Protein AF-A0A6B2XBF8-F1 (afdb_monomer_lite)

Sequence (75 aa):
MIDKLESLRLIERRPHPTDRRAKQLVLTPEGVELRERLLKVLAEEPLFAGLTQNEQDALEGLLKRALSRNEALQA

Secondary structure (DSSP, 8-state):
-HHHHHHTTSEEEEEPSS-TT-EEEEE-HHHHHHHHHHHHHHHHS-TTTTS-HHHHHHHHHHHHHHHHHHHHHH-

pLDDT: mean 88.67, std 13.01, range [43.66, 98.12]

Structure (mmCIF, N/CA/C/O backbone):
data_AF-A0A6B2XBF8-F1
#
_entry.id   AF-A0A6B2XBF8-F1
#
loop_
_atom_site.group_PDB
_atom_site.id
_atom_site.type_symbol
_atom_site.label_atom_id
_atom_site.label_alt_id
_atom_site.label_comp_id
_atom_site.label_asym_id
_atom_site.label_entity_id
_atom_site.label_seq_id
_atom_site.pdbx_PDB_ins_code
_atom_site.Cartn_x
_atom_site.Cartn_y
_atom_site.Cartn_z
_atom_site.occupancy
_atom_site.B_iso_or_equiv
_atom_site.auth_seq_id
_atom_site.auth_comp_id
_atom_site.auth_asym_id
_atom_site.auth_atom_id
_atom_site.pdbx_PDB_model_num
ATOM 1 N N . MET A 1 1 ? -0.248 -11.992 -11.180 1.00 86.56 1 MET A N 1
ATOM 2 C CA . MET A 1 1 ? -0.792 -10.710 -10.659 1.00 8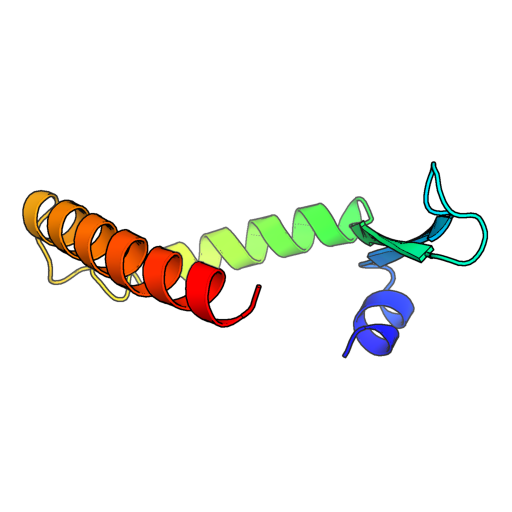6.56 1 MET A CA 1
ATOM 3 C C . MET A 1 1 ? -0.174 -9.511 -11.373 1.00 86.56 1 MET A C 1
ATOM 5 O O . MET A 1 1 ? -0.927 -8.717 -11.916 1.00 86.56 1 MET A O 1
ATOM 9 N N . ILE A 1 2 ? 1.160 -9.415 -11.435 1.00 93.19 2 ILE A N 1
ATOM 10 C CA . ILE A 1 2 ? 1.885 -8.328 -12.123 1.00 93.19 2 ILE A CA 1
ATOM 11 C C . ILE A 1 2 ? 1.504 -8.230 -13.607 1.00 93.19 2 ILE A C 1
ATOM 13 O O . ILE A 1 2 ? 1.100 -7.163 -14.050 1.00 93.19 2 ILE A O 1
ATOM 17 N N . ASP A 1 3 ? 1.500 -9.345 -14.344 1.00 94.81 3 ASP A N 1
ATOM 18 C CA . ASP A 1 3 ? 1.194 -9.325 -15.787 1.00 94.81 3 ASP A CA 1
ATOM 19 C C . ASP A 1 3 ? -0.223 -8.814 -16.091 1.00 94.81 3 ASP A C 1
ATOM 21 O O . ASP A 1 3 ? -0.461 -8.183 -17.115 1.00 94.81 3 ASP A O 1
ATOM 25 N N . LYS A 1 4 ? -1.174 -9.019 -15.167 1.00 96.12 4 LYS A N 1
ATOM 26 C CA . LYS A 1 4 ? -2.531 -8.472 -15.293 1.00 96.12 4 LYS A CA 1
ATOM 27 C C . LYS A 1 4 ? -2.521 -6.950 -15.155 1.00 96.12 4 LYS A C 1
ATOM 29 O O . LYS A 1 4 ? -3.140 -6.269 -15.964 1.00 96.12 4 LYS A O 1
ATOM 34 N N . LEU A 1 5 ? -1.812 -6.416 -14.163 1.00 96.94 5 LEU A N 1
ATOM 35 C CA . LEU A 1 5 ? -1.679 -4.968 -13.972 1.00 96.94 5 LEU A CA 1
ATOM 36 C C . LEU A 1 5 ? -0.957 -4.310 -15.159 1.00 96.94 5 LEU A C 1
ATOM 38 O O . LEU A 1 5 ? -1.347 -3.225 -15.585 1.00 96.94 5 LEU A O 1
ATOM 42 N N . GLU A 1 6 ? 0.041 -4.991 -15.724 1.00 96.25 6 GLU A N 1
ATOM 43 C CA . GLU A 1 6 ? 0.764 -4.555 -16.924 1.00 96.25 6 GLU A CA 1
ATOM 44 C C . GLU A 1 6 ? -0.144 -4.592 -18.166 1.00 96.25 6 GLU A C 1
ATOM 46 O O . GLU A 1 6 ? -0.218 -3.611 -18.903 1.00 96.25 6 GLU A O 1
ATOM 51 N N . SER A 1 7 ? -0.942 -5.655 -18.350 1.00 96.62 7 SER A N 1
ATOM 52 C CA . SER A 1 7 ? -1.926 -5.746 -19.447 1.00 96.62 7 SER A CA 1
ATOM 53 C C . SER A 1 7 ? -3.008 -4.661 -19.384 1.00 96.62 7 SER A C 1
ATOM 55 O O . SER A 1 7 ? -3.503 -4.211 -20.415 1.00 96.62 7 SER A O 1
ATOM 57 N N . LEU A 1 8 ? -3.336 -4.204 -18.172 1.00 97.12 8 LEU A N 1
ATOM 58 C CA . LEU A 1 8 ? -4.268 -3.106 -17.918 1.00 97.12 8 LEU A CA 1
ATOM 59 C C . LEU A 1 8 ? -3.603 -1.723 -18.005 1.00 97.12 8 LEU A C 1
ATOM 61 O O . LEU A 1 8 ? -4.280 -0.725 -17.778 1.00 97.12 8 LEU A O 1
ATOM 65 N N . ARG A 1 9 ? -2.302 -1.652 -18.328 1.00 97.00 9 ARG A N 1
ATOM 66 C CA . ARG A 1 9 ? -1.505 -0.413 -18.399 1.00 97.00 9 ARG A CA 1
ATOM 67 C C . ARG A 1 9 ? -1.496 0.393 -17.099 1.00 97.00 9 ARG A C 1
ATOM 69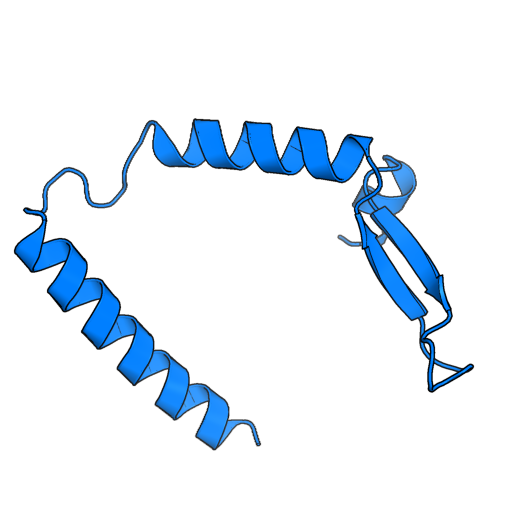 O O . ARG A 1 9 ? -1.373 1.610 -17.130 1.00 97.00 9 ARG A O 1
ATOM 76 N N . LEU A 1 10 ? -1.624 -0.282 -15.958 1.00 98.00 10 LEU A N 1
ATOM 77 C CA . LEU A 1 10 ? -1.577 0.344 -14.631 1.00 98.00 10 LEU A CA 1
ATOM 78 C C . LEU A 1 10 ? -0.152 0.374 -14.066 1.00 98.00 10 LEU A C 1
ATOM 80 O O . LEU A 1 10 ? 0.164 1.164 -13.180 1.00 98.00 10 LEU A O 1
ATOM 84 N N . ILE A 1 11 ? 0.713 -0.506 -14.565 1.00 97.81 11 ILE A N 1
ATOM 85 C CA . ILE A 1 11 ? 2.136 -0.543 -14.239 1.00 97.81 11 ILE A CA 1
ATOM 86 C C . ILE A 1 11 ? 2.949 -0.747 -15.511 1.00 97.81 11 ILE A C 1
ATOM 88 O O . ILE A 1 11 ? 2.453 -1.303 -16.491 1.00 97.81 11 ILE A O 1
ATOM 92 N N . GLU A 1 12 ? 4.220 -0.372 -15.460 1.00 96.88 12 GLU A N 1
ATOM 93 C CA . GLU A 1 12 ? 5.196 -0.673 -16.501 1.00 96.88 12 GLU A CA 1
ATOM 94 C C . GLU A 1 12 ? 6.531 -1.138 -15.903 1.00 96.88 12 GLU A C 1
ATOM 96 O O . GLU A 1 12 ? 6.902 -0.791 -14.775 1.00 96.88 12 GLU A O 1
ATOM 101 N N . ARG A 1 13 ? 7.273 -1.932 -16.682 1.00 95.69 13 ARG A N 1
ATOM 102 C CA . ARG A 1 13 ? 8.627 -2.384 -16.345 1.00 95.69 13 ARG A CA 1
ATOM 103 C C . ARG A 1 13 ? 9.662 -1.411 -16.901 1.00 95.69 13 ARG A C 1
ATOM 105 O O . ARG A 1 13 ? 9.913 -1.388 -18.106 1.00 95.69 13 ARG A O 1
ATOM 112 N N . ARG A 1 14 ? 10.363 -0.690 -16.028 1.00 93.25 14 ARG A N 1
ATOM 113 C CA . ARG A 1 14 ? 11.528 0.127 -16.412 1.00 93.25 14 ARG A CA 1
ATOM 114 C C . ARG A 1 14 ? 12.839 -0.590 -16.059 1.00 93.25 14 ARG A C 1
ATOM 116 O O . ARG A 1 14 ? 12.861 -1.395 -15.127 1.00 93.25 14 ARG A O 1
ATOM 123 N N . PRO A 1 15 ? 13.948 -0.362 -16.784 1.00 93.69 15 PRO A N 1
ATOM 124 C CA . PRO A 1 15 ? 15.269 -0.816 -16.346 1.00 93.69 15 PRO A CA 1
ATOM 125 C C . PRO A 1 15 ? 15.588 -0.316 -14.932 1.00 93.69 15 PRO A C 1
ATOM 127 O O . PRO A 1 15 ? 15.240 0.816 -14.582 1.00 93.69 15 PRO A O 1
ATOM 130 N N . HIS A 1 16 ? 16.234 -1.150 -14.117 1.00 92.56 16 HIS A N 1
ATOM 131 C CA . HIS A 1 16 ? 16.751 -0.697 -12.830 1.00 92.56 16 HIS A CA 1
ATOM 132 C C . HIS A 1 16 ? 17.962 0.228 -13.059 1.00 92.56 16 HIS A C 1
ATOM 134 O O . HIS A 1 16 ? 18.822 -0.107 -13.879 1.00 92.56 16 HIS A O 1
ATOM 140 N N . PRO A 1 17 ? 18.067 1.373 -12.360 1.00 88.88 17 PRO A N 1
ATOM 141 C CA . PRO A 1 17 ? 19.101 2.378 -12.630 1.00 88.88 17 PRO A CA 1
ATOM 142 C C . PRO A 1 17 ? 20.532 1.882 -12.376 1.00 88.88 17 PRO A C 1
ATOM 144 O O . PRO A 1 17 ? 21.467 2.396 -12.980 1.00 88.88 17 PRO A O 1
ATOM 147 N N . THR A 1 18 ? 20.713 0.879 -11.511 1.00 91.94 18 THR A N 1
ATOM 148 C CA . THR A 1 18 ? 22.039 0.361 -11.121 1.00 91.94 18 THR A CA 1
ATOM 149 C C . THR A 1 18 ? 22.286 -1.104 -11.488 1.00 91.94 18 THR A C 1
ATOM 151 O O . THR A 1 18 ? 23.422 -1.561 -11.406 1.00 91.94 18 THR A O 1
ATOM 154 N N . ASP A 1 19 ? 21.263 -1.844 -11.933 1.00 92.31 19 ASP A N 1
ATOM 155 C CA . ASP A 1 19 ? 21.416 -3.236 -12.380 1.00 92.31 19 ASP A CA 1
ATOM 156 C C . ASP A 1 19 ? 20.635 -3.469 -13.673 1.00 92.31 19 ASP A C 1
ATOM 158 O O . ASP A 1 19 ? 19.424 -3.668 -13.689 1.00 92.31 19 ASP A O 1
ATOM 162 N N . ARG A 1 20 ? 21.362 -3.509 -14.787 1.00 85.62 20 ARG A N 1
ATOM 163 C CA . ARG A 1 20 ? 20.806 -3.744 -16.126 1.00 85.62 20 ARG A CA 1
ATOM 164 C C . ARG A 1 20 ? 20.039 -5.065 -16.280 1.00 85.62 20 ARG A C 1
ATOM 166 O O . ARG A 1 20 ? 19.276 -5.199 -17.236 1.00 85.62 20 ARG A O 1
ATOM 173 N N . ARG A 1 21 ? 20.250 -6.044 -15.392 1.00 90.75 21 ARG A N 1
ATOM 174 C CA . ARG A 1 21 ? 19.529 -7.329 -15.402 1.00 90.75 21 ARG A CA 1
ATOM 175 C C . ARG A 1 21 ? 18.206 -7.260 -14.642 1.00 90.75 21 ARG A C 1
ATOM 177 O O . ARG A 1 21 ? 17.348 -8.111 -14.858 1.00 90.75 21 ARG A O 1
ATOM 184 N N . ALA A 1 22 ? 18.025 -6.248 -13.798 1.00 91.50 22 ALA A N 1
ATOM 185 C CA . ALA A 1 22 ? 16.809 -6.039 -13.035 1.00 91.50 22 ALA A CA 1
ATOM 186 C C . ALA A 1 22 ? 15.838 -5.086 -13.754 1.00 91.50 22 ALA A C 1
ATOM 188 O O . ALA A 1 22 ? 16.220 -4.182 -14.508 1.00 91.50 22 ALA A O 1
AT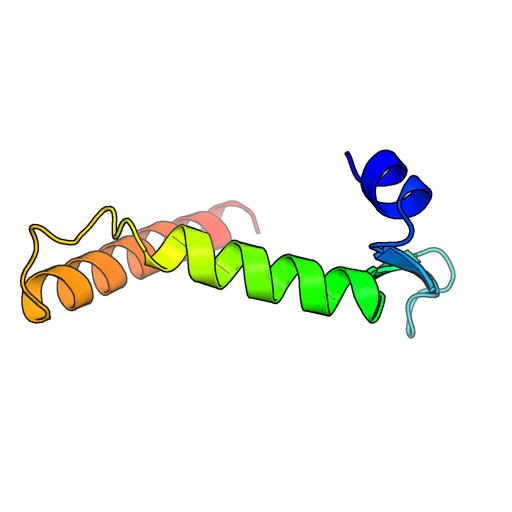OM 189 N N . LYS A 1 23 ? 14.545 -5.286 -13.494 1.00 91.38 23 LYS A N 1
ATOM 190 C CA . LYS A 1 23 ? 13.462 -4.389 -13.906 1.00 91.38 23 LYS A CA 1
ATOM 191 C C . LYS A 1 23 ? 12.745 -3.896 -12.656 1.00 91.38 23 LYS A C 1
ATOM 193 O O . LYS A 1 23 ? 12.441 -4.695 -11.777 1.00 91.38 23 LYS A O 1
ATOM 198 N N . GLN A 1 24 ? 12.467 -2.601 -12.599 1.00 93.75 24 GLN A N 1
ATOM 199 C CA . GLN A 1 24 ? 11.599 -2.009 -11.587 1.00 93.75 24 GLN A CA 1
ATOM 200 C C . GLN A 1 24 ? 10.176 -1.903 -12.136 1.00 93.75 24 GLN A C 1
ATOM 202 O O . GLN A 1 24 ? 9.983 -1.565 -13.307 1.00 93.75 24 GLN A O 1
ATOM 207 N N . LEU A 1 25 ? 9.194 -2.195 -11.288 1.00 95.31 25 LEU A N 1
ATOM 208 C CA . LEU A 1 25 ? 7.786 -1.964 -11.585 1.00 95.31 25 LEU A CA 1
ATOM 209 C C . LEU A 1 25 ? 7.415 -0.582 -11.070 1.00 95.31 25 LEU A C 1
ATOM 211 O O . LEU A 1 25 ? 7.611 -0.283 -9.895 1.00 95.31 25 LEU A O 1
ATOM 215 N N . VAL A 1 26 ? 6.876 0.247 -11.949 1.00 96.44 26 VAL A N 1
ATOM 216 C CA . VAL A 1 26 ? 6.426 1.600 -11.618 1.00 96.44 26 VAL A CA 1
ATOM 217 C C . VAL A 1 26 ? 4.988 1.774 -12.066 1.00 96.44 26 VAL A C 1
ATOM 219 O O . VAL A 1 26 ? 4.581 1.214 -13.083 1.00 96.44 26 VAL A O 1
ATOM 222 N N . LEU A 1 27 ? 4.215 2.529 -11.285 1.00 97.88 27 LEU A N 1
ATOM 223 C CA . LEU A 1 27 ? 2.857 2.901 -11.663 1.00 97.88 27 LEU A CA 1
ATOM 224 C C . LEU A 1 27 ? 2.908 3.846 -12.865 1.00 97.88 27 LEU A C 1
ATOM 226 O O . LEU A 1 27 ? 3.729 4.765 -12.912 1.00 97.88 27 LEU A O 1
ATOM 230 N N . THR A 1 28 ? 2.004 3.625 -13.810 1.00 98.06 28 THR A N 1
ATOM 231 C CA . THR A 1 28 ? 1.667 4.616 -14.836 1.00 98.06 28 THR A CA 1
ATOM 232 C C . THR A 1 28 ? 0.818 5.731 -14.212 1.00 98.06 28 THR A C 1
ATOM 234 O O . THR A 1 28 ? 0.323 5.556 -13.092 1.00 98.06 28 THR A O 1
ATOM 237 N N . PRO A 1 29 ? 0.604 6.871 -14.896 1.00 98.12 29 PRO A N 1
ATOM 238 C CA . PRO A 1 29 ? -0.343 7.885 -14.430 1.00 98.12 29 PRO A CA 1
ATOM 239 C C . PRO A 1 29 ? -1.729 7.302 -14.106 1.00 98.12 29 PRO A C 1
ATOM 241 O O . PRO A 1 29 ? -2.273 7.557 -13.034 1.00 98.12 29 PRO A O 1
ATOM 244 N N . GLU A 1 30 ? -2.248 6.412 -14.955 1.00 97.94 30 GLU A N 1
ATOM 245 C CA . GLU A 1 30 ? -3.535 5.736 -14.751 1.00 97.94 30 GLU A CA 1
ATOM 246 C C . GLU A 1 30 ? -3.505 4.800 -13.532 1.00 97.94 30 GLU A C 1
ATOM 248 O O . GLU A 1 30 ? -4.486 4.681 -12.789 1.00 97.94 30 GLU A O 1
ATOM 253 N N . GLY A 1 31 ? -2.363 4.147 -13.298 1.00 98.00 31 GLY A N 1
ATOM 254 C CA . GLY A 1 31 ? -2.118 3.341 -12.106 1.00 98.00 31 GLY A CA 1
ATOM 255 C C . GLY A 1 31 ? -2.118 4.161 -10.818 1.00 98.00 31 GLY A C 1
ATOM 256 O O . GLY A 1 31 ? -2.666 3.710 -9.808 1.00 98.00 31 GLY A O 1
ATOM 257 N N . VAL A 1 32 ? -1.540 5.366 -10.849 1.00 98.06 32 VAL A N 1
ATOM 258 C CA . VAL A 1 32 ? -1.559 6.303 -9.715 1.00 98.06 32 VAL A CA 1
ATOM 259 C C . VAL A 1 32 ? -2.992 6.728 -9.407 1.00 98.06 32 VAL A C 1
ATOM 261 O O . VAL A 1 32 ? -3.432 6.566 -8.269 1.00 98.06 32 VAL A O 1
ATOM 264 N N . GLU A 1 33 ? -3.752 7.163 -10.411 1.00 97.94 33 GLU A N 1
ATOM 265 C CA . GLU A 1 33 ? -5.144 7.583 -10.215 1.00 97.94 33 GLU A CA 1
ATOM 266 C C . GLU A 1 33 ? -6.030 6.453 -9.669 1.00 97.94 33 GLU A C 1
ATOM 268 O O . GLU A 1 33 ? -6.861 6.668 -8.781 1.00 97.94 33 GLU A O 1
ATOM 273 N N . LEU A 1 34 ? -5.866 5.227 -10.179 1.00 96.94 34 LEU A N 1
ATOM 274 C CA . LEU A 1 34 ? -6.614 4.077 -9.673 1.00 96.94 34 LEU A CA 1
ATOM 275 C C . LEU A 1 34 ? -6.263 3.782 -8.214 1.00 96.94 34 LEU A C 1
ATOM 277 O O . LEU A 1 34 ? -7.164 3.523 -7.414 1.00 96.94 34 LEU A O 1
ATOM 281 N N . ARG A 1 35 ? -4.973 3.834 -7.863 1.00 96.62 35 ARG A N 1
ATOM 282 C CA . ARG A 1 35 ? -4.518 3.652 -6.482 1.00 96.62 35 ARG A CA 1
ATOM 283 C C . ARG A 1 35 ? -5.135 4.702 -5.563 1.00 96.62 35 ARG A C 1
ATOM 285 O O . ARG A 1 35 ? -5.601 4.347 -4.486 1.00 96.62 35 ARG A O 1
ATOM 292 N N . GLU A 1 36 ? -5.175 5.964 -5.976 1.00 96.44 36 GLU A N 1
ATOM 293 C CA . GLU A 1 36 ? -5.787 7.034 -5.183 1.00 96.44 36 GLU A CA 1
ATOM 294 C C . GLU A 1 36 ? -7.285 6.811 -4.959 1.00 96.44 36 GLU A C 1
ATOM 296 O O . GLU A 1 36 ? -7.762 6.958 -3.833 1.00 96.44 36 GLU A O 1
ATOM 301 N N . ARG A 1 37 ? -8.031 6.402 -5.995 1.00 95.38 37 ARG A N 1
ATOM 302 C CA . ARG A 1 37 ? -9.453 6.048 -5.843 1.00 95.38 37 ARG A CA 1
ATOM 303 C C . ARG A 1 37 ? -9.648 4.866 -4.899 1.00 95.38 37 ARG A C 1
ATOM 305 O O . ARG A 1 37 ? -10.527 4.917 -4.046 1.00 95.38 37 ARG A O 1
ATOM 312 N N . LEU A 1 38 ? -8.814 3.834 -5.021 1.00 93.50 38 LEU A N 1
ATOM 313 C CA . LEU A 1 38 ? -8.866 2.667 -4.143 1.00 93.50 38 LEU A CA 1
ATOM 314 C C . LEU A 1 38 ? -8.618 3.056 -2.681 1.00 93.50 38 LEU A C 1
ATOM 316 O O . LEU A 1 38 ? -9.355 2.617 -1.806 1.00 93.50 38 LEU A O 1
ATOM 320 N N . LEU A 1 39 ? -7.616 3.898 -2.418 1.00 91.75 39 LEU A N 1
ATOM 321 C CA . LEU A 1 39 ? -7.310 4.355 -1.061 1.00 91.75 39 LEU A CA 1
ATOM 322 C C . LEU A 1 39 ? -8.450 5.174 -0.448 1.00 91.75 39 LEU A C 1
ATOM 324 O O . LEU A 1 39 ? -8.690 5.047 0.747 1.00 91.75 39 LEU A O 1
ATOM 328 N N . LYS A 1 40 ? -9.174 5.965 -1.250 1.00 90.25 40 LYS A N 1
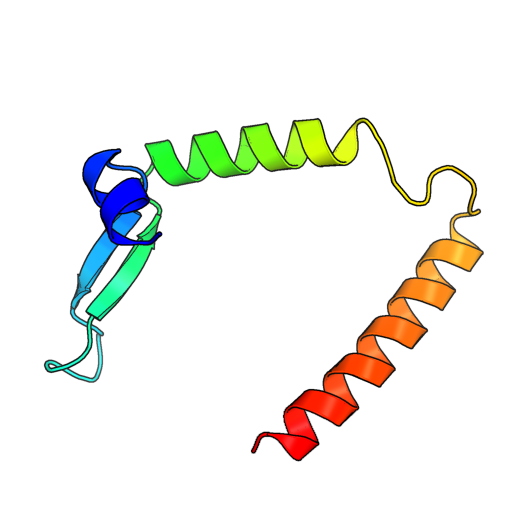ATOM 329 C CA . LYS A 1 40 ? -10.367 6.684 -0.778 1.00 90.25 40 LYS A CA 1
ATOM 330 C C . LYS A 1 40 ? -11.468 5.717 -0.346 1.00 90.25 40 LYS A C 1
ATOM 332 O O . LYS A 1 40 ? -11.942 5.832 0.773 1.00 90.25 40 LYS A O 1
ATOM 337 N N . VAL A 1 41 ? -11.794 4.723 -1.175 1.00 88.81 41 VAL A N 1
ATOM 338 C CA . VAL A 1 41 ? -12.815 3.710 -0.844 1.00 88.81 41 VAL A CA 1
ATOM 339 C C . VAL A 1 41 ? -12.422 2.908 0.399 1.00 88.81 41 VAL A C 1
ATOM 341 O O . VAL A 1 41 ? -13.240 2.687 1.282 1.00 88.81 41 VAL A O 1
ATOM 344 N N . LEU A 1 42 ? -11.153 2.507 0.513 1.00 84.94 42 LEU A N 1
ATOM 345 C CA . LEU A 1 42 ? -10.666 1.782 1.692 1.00 84.94 42 LEU A CA 1
ATOM 346 C C . LEU A 1 42 ? -10.699 2.624 2.977 1.00 84.94 42 LEU A C 1
ATOM 348 O O . LEU A 1 42 ? -10.713 2.058 4.065 1.00 84.94 42 LEU A O 1
ATOM 352 N N . ALA A 1 43 ? -10.698 3.953 2.865 1.00 82.12 43 ALA A N 1
ATOM 353 C CA . ALA A 1 43 ? -10.827 4.849 4.008 1.00 82.12 43 ALA A CA 1
ATOM 354 C C . ALA A 1 43 ? -12.289 5.072 4.441 1.00 82.12 43 ALA A C 1
ATOM 356 O O . ALA A 1 43 ? -12.512 5.513 5.566 1.00 82.12 43 ALA A O 1
ATOM 357 N N . GLU A 1 44 ? -13.275 4.780 3.582 1.00 74.62 44 GLU A N 1
ATOM 358 C CA . GLU A 1 44 ? -14.705 4.997 3.864 1.00 74.62 44 GLU A CA 1
ATOM 359 C C . GLU A 1 44 ? -15.289 3.983 4.860 1.00 74.62 44 GLU A C 1
ATOM 361 O O . GLU A 1 44 ? -16.223 4.321 5.586 1.00 74.62 44 GLU A O 1
ATOM 366 N N . GLU A 1 45 ? -14.707 2.786 4.969 1.00 67.31 45 GLU A N 1
ATOM 367 C CA . GLU A 1 45 ? -15.016 1.817 6.028 1.00 67.31 45 GLU A CA 1
ATOM 368 C C . GLU A 1 45 ? -13.779 1.583 6.903 1.00 67.31 45 GLU A C 1
ATOM 370 O O . GLU A 1 45 ? -13.031 0.619 6.699 1.00 67.31 45 GLU A O 1
ATOM 375 N N . PRO A 1 46 ? -13.516 2.460 7.890 1.00 72.12 46 PRO A N 1
ATOM 376 C CA . PRO A 1 46 ? -12.362 2.290 8.745 1.00 72.12 46 PRO A CA 1
ATOM 377 C C . PRO A 1 46 ? -12.575 1.035 9.591 1.00 72.12 46 PRO A C 1
ATOM 379 O O . PRO A 1 46 ? -13.409 1.013 10.495 1.00 72.12 46 PRO A O 1
ATOM 382 N N . LEU A 1 47 ? -11.765 0.003 9.346 1.00 78.19 47 LEU A N 1
ATOM 383 C CA . LEU A 1 47 ? -11.709 -1.223 10.155 1.00 78.19 47 LEU A CA 1
ATOM 384 C C . LEU A 1 47 ? -11.584 -0.925 11.664 1.00 78.19 47 LEU A C 1
ATOM 386 O O . LEU A 1 47 ? -12.003 -1.715 12.505 1.00 78.19 47 LEU A O 1
ATOM 390 N N . PHE A 1 48 ? -11.024 0.240 11.994 1.00 84.88 48 PHE A N 1
ATOM 391 C CA . PHE A 1 48 ? -10.768 0.719 13.347 1.00 84.88 48 PHE A CA 1
ATOM 392 C C . PHE A 1 48 ? -11.718 1.838 13.797 1.00 84.8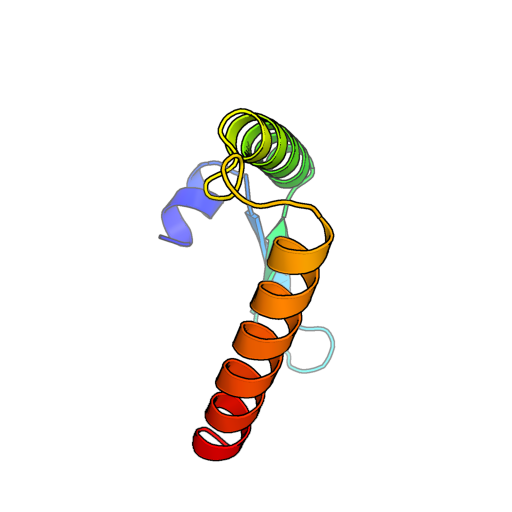8 48 PHE A C 1
ATOM 394 O O . PHE A 1 48 ? -11.434 2.499 14.790 1.00 84.88 48 PHE A O 1
ATOM 401 N N . ALA A 1 49 ? -12.853 2.054 13.118 1.00 83.81 49 ALA A N 1
ATOM 402 C CA . ALA A 1 49 ? -13.816 3.108 13.466 1.00 83.81 49 ALA A CA 1
ATOM 403 C C . ALA A 1 49 ? -14.375 2.984 14.898 1.00 83.81 49 ALA A C 1
ATOM 405 O O . ALA A 1 49 ? -14.826 3.972 15.469 1.00 83.81 49 ALA A O 1
ATOM 406 N N . GLY A 1 50 ? -14.334 1.782 15.487 1.00 89.44 50 GLY A N 1
ATOM 407 C CA . GLY A 1 50 ? -14.709 1.541 16.884 1.00 89.44 50 GLY A CA 1
ATOM 408 C C . GLY A 1 50 ? -13.638 1.906 17.921 1.00 89.44 50 GLY A C 1
ATOM 409 O O . GLY A 1 50 ? -13.911 1.793 19.111 1.00 89.44 50 GLY A O 1
ATOM 410 N N . LEU A 1 51 ? -12.437 2.312 17.495 1.00 93.81 51 LEU A N 1
ATOM 411 C CA . LEU A 1 51 ? -11.330 2.704 18.368 1.00 93.81 51 LEU A CA 1
ATOM 412 C C . LEU A 1 51 ? -11.210 4.228 18.433 1.00 93.81 51 LEU A C 1
ATOM 414 O O . LEU A 1 51 ? -11.292 4.918 17.413 1.00 93.81 51 LEU A O 1
ATOM 418 N N . THR A 1 52 ? -10.935 4.752 19.624 1.00 94.50 52 THR A N 1
ATOM 419 C CA . THR A 1 52 ? -10.526 6.149 19.811 1.00 94.50 52 THR A CA 1
ATOM 420 C C . THR A 1 52 ? -9.178 6.419 19.137 1.00 94.50 52 THR A C 1
ATOM 422 O O . THR A 1 52 ? -8.394 5.499 18.906 1.00 94.50 52 THR A O 1
ATOM 425 N N . GLN A 1 53 ? -8.859 7.691 18.870 1.00 91.25 53 GLN A N 1
ATOM 426 C CA . GLN A 1 53 ? -7.569 8.059 18.268 1.00 91.25 53 GLN A CA 1
ATOM 427 C C . GLN A 1 53 ? -6.377 7.518 19.077 1.00 91.25 53 GLN A C 1
ATOM 429 O O . GLN A 1 53 ? -5.464 6.933 18.510 1.00 91.25 53 GLN A O 1
ATOM 434 N N . ASN A 1 54 ? -6.430 7.618 20.409 1.00 96.69 54 ASN A N 1
ATOM 435 C CA . ASN A 1 54 ? -5.368 7.113 21.284 1.00 96.69 54 ASN A CA 1
ATOM 436 C C . ASN A 1 54 ? -5.182 5.589 21.168 1.00 96.69 54 ASN A C 1
ATOM 438 O O . ASN A 1 54 ? -4.059 5.091 21.235 1.00 96.69 54 ASN A O 1
ATOM 442 N N . GLU A 1 55 ? -6.272 4.834 21.012 1.00 96.31 55 GLU A N 1
ATOM 443 C CA . GLU A 1 55 ? -6.215 3.381 20.819 1.00 96.31 55 GLU A CA 1
ATOM 444 C C . GLU A 1 55 ? -5.677 3.014 19.434 1.00 96.31 55 GLU A C 1
ATOM 446 O O . GLU A 1 55 ? -4.911 2.056 19.315 1.00 96.31 55 GLU A O 1
ATOM 451 N N . GLN A 1 56 ? -6.025 3.789 18.402 1.00 93.88 56 GLN A N 1
ATOM 452 C CA . GLN A 1 56 ? -5.468 3.624 17.058 1.00 93.88 56 GLN A CA 1
ATOM 453 C C . GLN A 1 56 ? -3.955 3.879 17.050 1.00 93.88 56 GLN A C 1
ATOM 455 O O . GLN A 1 56 ? -3.206 3.046 16.539 1.00 93.88 56 GLN A O 1
ATOM 460 N N . ASP A 1 57 ? -3.496 4.952 17.697 1.00 94.19 57 ASP A N 1
ATOM 461 C CA . ASP A 1 57 ? -2.071 5.282 17.815 1.00 94.19 57 ASP A CA 1
ATOM 462 C C . ASP A 1 57 ? -1.305 4.183 18.581 1.00 94.19 57 ASP A C 1
ATOM 464 O O . ASP A 1 57 ? -0.202 3.773 18.199 1.00 94.19 57 ASP A O 1
ATOM 468 N N . ALA A 1 58 ? -1.906 3.648 19.652 1.00 96.25 58 ALA A N 1
ATOM 469 C CA . ALA A 1 58 ? -1.330 2.547 20.419 1.00 96.25 58 ALA A CA 1
ATOM 470 C C . ALA A 1 58 ? -1.224 1.260 19.582 1.00 96.25 58 ALA A C 1
ATOM 472 O O . ALA A 1 58 ? -0.179 0.597 19.592 1.00 96.25 58 ALA A O 1
ATOM 473 N N . LEU A 1 59 ? -2.276 0.918 18.831 1.00 94.44 59 LEU A N 1
ATOM 474 C CA . LEU A 1 59 ? -2.291 -0.232 17.929 1.00 94.44 59 LEU A CA 1
ATOM 475 C C . LEU A 1 59 ? -1.242 -0.085 16.819 1.00 94.44 59 LEU A C 1
ATOM 477 O O . LEU A 1 59 ? -0.489 -1.029 16.570 1.00 94.44 59 LEU A O 1
ATOM 481 N N . GLU A 1 60 ? -1.141 1.091 16.197 1.00 93.31 60 GLU A N 1
ATOM 482 C CA . GLU A 1 60 ? -0.127 1.390 15.183 1.00 93.31 60 GLU A CA 1
ATOM 483 C C . GLU A 1 60 ? 1.287 1.157 15.735 1.00 93.31 60 GLU A C 1
ATOM 485 O O . GLU A 1 60 ? 2.109 0.484 15.101 1.00 93.31 60 GLU A O 1
ATOM 490 N N . GLY A 1 61 ? 1.563 1.642 16.949 1.00 95.56 61 GLY A N 1
ATOM 491 C CA . GLY A 1 61 ? 2.838 1.421 17.628 1.00 95.56 61 GLY A CA 1
ATOM 492 C C . GLY A 1 61 ? 3.143 -0.062 17.873 1.00 95.56 61 GLY A C 1
ATOM 493 O O . GLY A 1 61 ? 4.277 -0.507 17.661 1.00 95.56 61 GLY A O 1
ATOM 494 N N . LEU A 1 62 ? 2.145 -0.852 18.285 1.00 95.25 62 LEU A N 1
ATOM 495 C CA . LEU A 1 62 ? 2.295 -2.297 18.489 1.00 95.25 62 LEU A CA 1
ATOM 496 C C . LEU A 1 62 ? 2.559 -3.040 17.172 1.00 95.25 62 LEU A C 1
ATOM 498 O O . LEU A 1 62 ? 3.472 -3.869 17.120 1.00 95.25 62 LEU A O 1
ATOM 502 N N . LEU A 1 63 ? 1.823 -2.714 16.106 1.00 94.00 63 LEU A N 1
ATOM 503 C CA . LEU A 1 63 ? 2.007 -3.316 14.782 1.00 94.00 63 LEU A CA 1
ATOM 504 C C . LEU A 1 63 ? 3.392 -2.998 14.209 1.00 94.00 63 LEU A C 1
ATOM 506 O O . LEU A 1 63 ? 4.093 -3.912 13.771 1.00 94.00 63 LEU A O 1
ATOM 510 N N . LYS A 1 64 ? 3.839 -1.737 14.293 1.00 93.56 64 LYS A N 1
ATOM 511 C CA . LYS A 1 64 ? 5.190 -1.328 13.869 1.00 93.56 64 LYS A CA 1
ATOM 512 C C . LYS A 1 64 ? 6.281 -2.124 14.587 1.00 93.56 64 LYS A C 1
ATOM 514 O O . LYS A 1 64 ? 7.218 -2.594 13.947 1.00 93.56 64 LYS A O 1
ATOM 519 N N . ARG A 1 65 ? 6.147 -2.323 15.903 1.00 93.62 65 ARG A N 1
ATOM 520 C CA . ARG A 1 65 ? 7.098 -3.114 16.708 1.00 93.62 65 ARG A CA 1
ATOM 521 C C . ARG A 1 65 ? 7.086 -4.604 16.359 1.00 93.62 65 ARG A C 1
ATOM 523 O O . ARG A 1 65 ? 8.133 -5.244 16.394 1.00 93.62 65 ARG A O 1
ATOM 530 N N . ALA A 1 66 ? 5.918 -5.168 16.058 1.00 92.75 66 ALA A N 1
ATOM 531 C CA . ALA A 1 66 ? 5.806 -6.567 15.656 1.00 92.75 66 ALA A CA 1
ATOM 532 C C . ALA A 1 66 ? 6.454 -6.810 14.282 1.00 92.75 66 ALA A C 1
ATOM 534 O O . ALA A 1 66 ? 7.170 -7.797 14.105 1.00 92.75 66 ALA A O 1
ATOM 535 N N . LEU A 1 67 ? 6.248 -5.890 13.334 1.00 91.44 67 LEU A N 1
ATOM 536 C CA . LEU A 1 67 ? 6.803 -5.974 11.982 1.00 91.44 67 LEU A CA 1
ATOM 537 C C . LEU A 1 67 ? 8.317 -5.745 11.948 1.00 91.44 67 LEU A C 1
ATOM 539 O O . LEU A 1 67 ? 9.016 -6.508 11.286 1.00 91.44 67 LEU A O 1
ATOM 543 N N . SER A 1 68 ? 8.847 -4.787 12.717 1.00 83.06 68 SER A N 1
ATOM 544 C CA . SER A 1 68 ? 10.297 -4.536 12.767 1.00 83.06 68 SER A CA 1
ATOM 545 C C . SER A 1 68 ? 11.090 -5.732 13.304 1.00 83.06 68 SER A C 1
ATOM 547 O O . SER A 1 68 ? 12.212 -5.990 12.871 1.00 83.06 68 SER A O 1
ATOM 549 N N . ARG A 1 69 ? 10.492 -6.526 14.203 1.00 65.88 69 ARG A N 1
ATOM 550 C CA . ARG A 1 69 ? 11.076 -7.797 14.653 1.00 65.88 69 ARG A CA 1
ATOM 551 C C . ARG A 1 69 ? 11.094 -8.855 13.550 1.00 65.88 69 ARG A C 1
ATOM 553 O O . ARG A 1 69 ? 11.981 -9.700 13.545 1.00 65.88 69 ARG A O 1
ATOM 560 N N . ASN A 1 70 ? 10.117 -8.825 12.651 1.00 58.22 70 ASN A N 1
ATOM 561 C CA . ASN A 1 70 ? 9.979 -9.805 11.581 1.00 58.22 70 ASN A CA 1
ATOM 562 C C . ASN A 1 70 ? 10.955 -9.523 10.428 1.00 58.22 70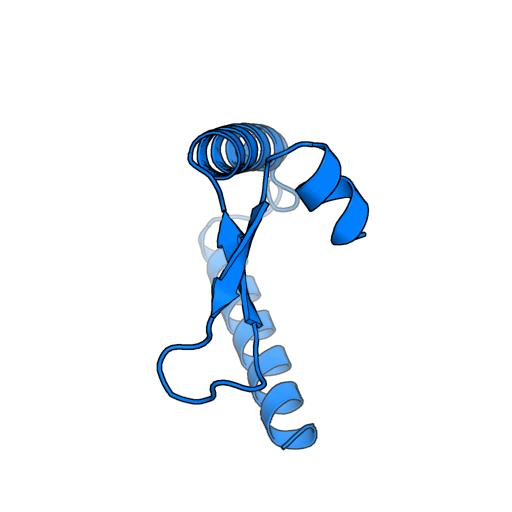 ASN A C 1
ATOM 564 O O . ASN A 1 70 ? 11.545 -10.453 9.891 1.00 58.22 70 ASN A O 1
ATOM 568 N N . GLU A 1 71 ? 11.202 -8.250 10.107 1.00 56.09 71 GLU A N 1
ATOM 569 C CA . GLU A 1 71 ? 12.219 -7.847 9.122 1.00 56.09 71 GLU A CA 1
ATOM 570 C C . GLU A 1 71 ? 13.637 -8.230 9.574 1.00 56.09 71 GLU A C 1
ATOM 572 O O . GLU A 1 71 ? 14.423 -8.730 8.776 1.00 56.09 71 GLU A O 1
ATOM 577 N N . ALA A 1 72 ? 13.937 -8.105 10.872 1.00 53.44 72 ALA A N 1
ATOM 578 C CA . ALA A 1 72 ? 15.209 -8.541 11.454 1.00 53.44 72 ALA A CA 1
ATOM 579 C C . ALA A 1 72 ? 15.395 -10.073 11.503 1.00 53.44 72 ALA A C 1
ATOM 581 O O . ALA A 1 72 ? 16.503 -10.538 11.745 1.00 53.44 72 ALA A O 1
ATOM 582 N N . LEU A 1 73 ? 14.327 -10.856 11.313 1.00 49.31 73 LEU A N 1
ATOM 583 C CA . LEU A 1 73 ? 14.371 -12.324 11.240 1.00 49.31 73 LEU A CA 1
ATOM 584 C C . LEU A 1 73 ? 14.411 -12.847 9.794 1.00 49.31 73 LEU A C 1
ATOM 586 O O . LEU A 1 73 ? 14.603 -14.045 9.596 1.00 49.31 73 LEU A O 1
ATOM 590 N N . GLN A 1 74 ? 14.205 -11.978 8.798 1.00 43.66 74 GLN A N 1
ATOM 591 C CA . GLN A 1 74 ? 14.274 -12.318 7.371 1.00 43.66 74 GLN A CA 1
ATOM 592 C C . GLN A 1 74 ? 15.525 -11.772 6.662 1.00 43.66 74 GLN A C 1
ATOM 594 O O . GLN A 1 74 ? 15.696 -12.036 5.471 1.00 43.66 74 GLN A O 1
ATOM 599 N N . ALA A 1 75 ? 16.381 -11.037 7.378 1.00 46.44 75 ALA A N 1
ATOM 600 C CA . ALA A 1 75 ? 17.711 -10.605 6.942 1.00 46.44 75 ALA A CA 1
ATOM 601 C C . ALA A 1 75 ? 18.792 -11.556 7.474 1.00 46.44 75 ALA A C 1
ATOM 603 O O . ALA A 1 75 ? 19.756 -11.813 6.719 1.00 46.44 75 ALA A O 1
#

Radius of gyration: 17.81 Å; chains: 1; bounding box: 37×20×41 Å

Foldseek 3Di:
DVVVCVVVQQWDWDQDPPDNVDTDIDGDPVVVVVVVVVVVVCVVDPPCPVDDPVVVVVVVVVVVVVVVVVVVVVD